Protein AF-A0AAD6V346-F1 (afdb_monomer_lite)

Foldseek 3Di:
DQLLVLLVCCVVPPVCVLQPCLLPVPPLDVVVNVVSQVVVVVSLCVSVVHDPPDDPVCSCVVSVDDRSNVVSLVSNVVVVVVLVPDDCVDPSVVLVVVQVVCVVVVHDHSVVSSVVSVVPDD

pLDDT: mean 95.0, std 3.08, range [76.44, 98.5]

Structure (mmCIF, N/CA/C/O backbone):
data_AF-A0AAD6V346-F1
#
_entry.id   AF-A0AAD6V346-F1
#
loop_
_atom_site.group_PDB
_atom_site.id
_atom_site.type_symbol
_atom_site.label_atom_id
_atom_site.label_alt_id
_atom_site.label_comp_id
_atom_site.label_asym_id
_atom_site.label_entity_id
_atom_site.label_seq_id
_atom_site.pdbx_PDB_ins_code
_atom_site.Cartn_x
_atom_site.Cartn_y
_atom_site.Cartn_z
_atom_site.occupancy
_atom_site.B_iso_or_equiv
_atom_site.auth_seq_id
_atom_site.auth_comp_id
_atom_site.auth_asym_id
_atom_site.auth_atom_id
_atom_site.pdbx_PDB_model_num
ATOM 1 N N . LEU A 1 1 ? -20.949 2.782 17.204 1.00 84.88 1 LEU A N 1
ATOM 2 C CA . LEU A 1 1 ? -21.945 1.733 16.879 1.00 84.88 1 LEU A CA 1
ATOM 3 C C . LEU A 1 1 ? -21.437 0.429 17.507 1.00 84.88 1 LEU A C 1
ATOM 5 O O . LEU A 1 1 ? -20.440 0.486 18.222 1.00 84.88 1 LEU A O 1
ATOM 9 N N . PRO A 1 2 ? -22.092 -0.735 17.360 1.00 91.44 2 PRO A N 1
ATOM 10 C 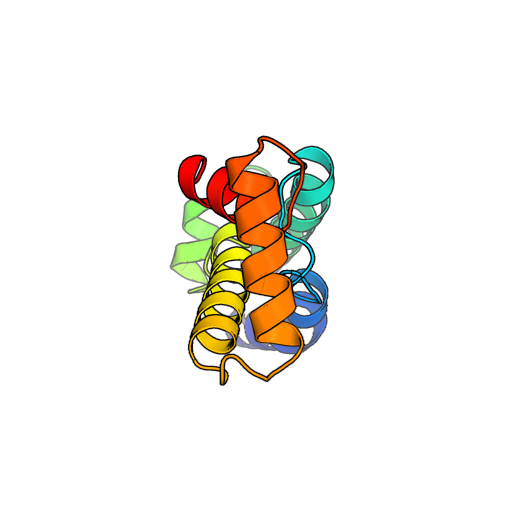CA . PRO A 1 2 ? -21.409 -1.998 17.626 1.00 91.44 2 PRO A CA 1
ATOM 11 C C . PRO A 1 2 ? -20.120 -2.087 16.781 1.00 91.44 2 PRO A C 1
ATOM 13 O O . PRO A 1 2 ? -20.187 -1.742 15.596 1.00 91.44 2 PRO A O 1
ATOM 16 N N . PRO A 1 3 ? -18.985 -2.574 17.324 1.00 89.56 3 PRO A N 1
ATOM 17 C CA . PRO A 1 3 ? -17.696 -2.578 16.620 1.00 89.56 3 PRO A CA 1
ATOM 18 C C . PRO A 1 3 ? -17.730 -3.242 15.240 1.00 89.56 3 PRO A C 1
ATOM 20 O O . PRO A 1 3 ? -17.067 -2.787 14.315 1.00 89.56 3 PRO A O 1
ATOM 23 N N . ILE A 1 4 ? -18.556 -4.277 15.069 1.00 90.62 4 ILE A N 1
ATOM 24 C CA . ILE A 1 4 ? -18.715 -4.967 13.784 1.00 90.62 4 ILE A CA 1
ATOM 25 C C . ILE A 1 4 ? -19.302 -4.059 12.692 1.00 90.62 4 ILE A C 1
ATOM 27 O O . ILE A 1 4 ? -18.858 -4.108 11.549 1.00 90.62 4 ILE A O 1
ATOM 31 N N . ILE A 1 5 ? -20.257 -3.192 13.046 1.00 94.44 5 ILE A N 1
ATOM 32 C CA . ILE A 1 5 ? -20.879 -2.243 12.113 1.00 94.44 5 ILE A CA 1
ATOM 33 C C . ILE A 1 5 ? -19.898 -1.113 11.805 1.00 94.44 5 ILE A C 1
ATOM 35 O O . ILE A 1 5 ? -19.732 -0.735 10.649 1.00 94.44 5 ILE A O 1
ATOM 39 N N . ASP A 1 6 ? -19.208 -0.602 12.825 1.00 94.75 6 ASP A N 1
ATOM 40 C CA . ASP A 1 6 ? -18.182 0.425 12.635 1.00 94.75 6 ASP A CA 1
ATOM 41 C C . ASP A 1 6 ? -17.027 -0.081 11.748 1.00 94.75 6 ASP A C 1
ATOM 43 O O . ASP A 1 6 ? -16.543 0.655 10.890 1.00 94.75 6 ASP A O 1
ATOM 47 N N . CYS A 1 7 ? -16.635 -1.353 11.881 1.00 93.56 7 CYS A N 1
ATOM 48 C CA . CYS A 1 7 ? -15.631 -1.985 11.023 1.00 93.56 7 CYS A CA 1
ATOM 49 C C . CYS A 1 7 ? -16.110 -2.126 9.567 1.00 93.56 7 CYS A C 1
ATOM 51 O O . CYS A 1 7 ? -15.368 -1.821 8.632 1.00 93.56 7 CYS A O 1
ATOM 53 N N . GLN A 1 8 ? -17.376 -2.500 9.351 1.00 93.88 8 GLN A N 1
ATOM 54 C CA . GLN A 1 8 ? -17.969 -2.521 8.008 1.00 93.88 8 GLN A CA 1
ATOM 55 C C . GLN A 1 8 ? -17.954 -1.133 7.356 1.00 93.88 8 GLN A C 1
ATOM 57 O O . GLN A 1 8 ? -17.572 -1.000 6.192 1.00 93.88 8 GLN A O 1
ATOM 62 N N . LEU A 1 9 ? -18.327 -0.092 8.107 1.00 95.38 9 LEU A N 1
ATOM 63 C CA . LEU A 1 9 ? -18.286 1.288 7.621 1.00 95.38 9 LEU A CA 1
ATOM 64 C C . LEU A 1 9 ? -16.855 1.748 7.335 1.00 95.38 9 LEU A C 1
ATOM 66 O O . LEU A 1 9 ? -16.624 2.408 6.325 1.00 95.38 9 LEU A O 1
ATOM 70 N N . TYR A 1 10 ? -15.893 1.371 8.178 1.00 95.00 10 TYR A N 1
ATOM 71 C CA . TYR A 1 10 ? -14.477 1.641 7.945 1.00 95.00 10 TYR A CA 1
ATOM 72 C C . TYR A 1 10 ? -14.000 1.058 6.609 1.00 95.00 10 TYR A C 1
ATOM 74 O O . TYR A 1 10 ? -13.446 1.798 5.795 1.00 95.00 10 TYR A O 1
ATOM 82 N N . HIS A 1 11 ? -14.271 -0.223 6.342 1.00 93.12 11 HIS A N 1
ATOM 83 C CA . HIS A 1 11 ? -13.877 -0.850 5.079 1.00 93.12 11 HIS A CA 1
ATOM 84 C C . HIS A 1 11 ? -14.560 -0.214 3.863 1.00 93.12 11 HIS A C 1
ATOM 86 O O . HIS A 1 11 ? -13.924 -0.005 2.833 1.00 93.12 11 HIS A O 1
ATOM 92 N N . ALA A 1 12 ? -15.843 0.133 3.978 1.00 93.81 12 ALA A N 1
ATOM 93 C CA . ALA A 1 12 ? -16.592 0.713 2.868 1.00 93.81 12 ALA A CA 1
ATOM 94 C C . ALA A 1 12 ? -16.194 2.167 2.553 1.00 93.81 12 ALA A C 1
ATOM 96 O O . ALA A 1 12 ? -16.150 2.549 1.384 1.00 93.81 12 ALA A O 1
ATOM 97 N N . LEU A 1 13 ? -15.939 2.984 3.580 1.00 95.25 13 LEU A N 1
ATOM 98 C CA . LEU A 1 13 ? -15.854 4.443 3.441 1.00 95.25 13 LEU A CA 1
ATOM 99 C C . LEU A 1 13 ? -14.447 5.015 3.602 1.00 95.25 13 LEU A C 1
ATOM 101 O O . LEU A 1 13 ? -14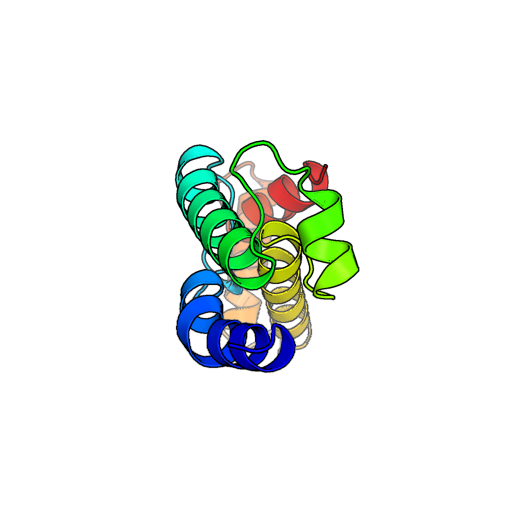.201 6.124 3.145 1.00 95.25 13 LEU A O 1
ATOM 105 N N . ILE A 1 14 ? -13.548 4.323 4.301 1.00 95.19 14 ILE A N 1
ATOM 106 C CA . ILE A 1 14 ? -12.228 4.863 4.662 1.00 95.19 14 ILE A CA 1
ATOM 107 C C . ILE A 1 14 ? -11.131 4.030 4.016 1.00 95.19 14 ILE A C 1
ATOM 109 O O . ILE A 1 14 ? -10.217 4.577 3.402 1.00 95.19 14 ILE A O 1
ATOM 113 N N . ASP A 1 15 ? -11.231 2.708 4.121 1.00 94.94 15 ASP A N 1
ATOM 114 C CA . ASP A 1 15 ? -10.194 1.799 3.645 1.00 94.94 15 ASP A CA 1
ATOM 115 C C . ASP A 1 15 ? -9.944 1.916 2.138 1.00 94.94 15 ASP A C 1
ATOM 117 O O . ASP A 1 15 ? -8.803 1.884 1.682 1.00 94.94 15 ASP A O 1
ATOM 121 N N . CYS A 1 16 ? -11.002 2.157 1.361 1.00 93.00 16 CYS A N 1
ATOM 122 C CA . CYS A 1 16 ? -10.906 2.402 -0.076 1.00 93.00 16 CYS A CA 1
ATOM 123 C C . CYS A 1 16 ? -10.024 3.614 -0.416 1.00 93.00 16 CYS A C 1
ATOM 125 O O . CYS A 1 16 ? -9.327 3.590 -1.426 1.00 93.00 16 CYS A O 1
ATOM 127 N N . HIS A 1 17 ? -10.002 4.644 0.433 1.00 95.31 17 HIS A N 1
ATOM 128 C CA . HIS A 1 17 ? -9.123 5.802 0.279 1.00 95.31 17 HIS A CA 1
ATOM 129 C C . HIS A 1 17 ? -7.713 5.517 0.800 1.00 95.31 17 HIS A C 1
ATOM 131 O O . HIS A 1 17 ? -6.738 5.925 0.175 1.00 95.31 17 HIS A O 1
ATOM 137 N N . LEU A 1 18 ? -7.595 4.775 1.907 1.00 96.25 18 LEU A N 1
ATOM 138 C CA . LEU A 1 18 ? -6.304 4.376 2.479 1.00 96.25 18 LEU A CA 1
ATOM 139 C C . LEU A 1 18 ? -5.537 3.378 1.612 1.00 96.25 18 LEU A C 1
ATOM 141 O O . LEU A 1 18 ? -4.330 3.259 1.776 1.00 96.25 18 LEU A O 1
ATOM 145 N N . THR A 1 19 ? -6.200 2.656 0.715 1.00 96.19 19 THR A N 1
ATOM 146 C CA . THR A 1 19 ? -5.584 1.671 -0.193 1.00 96.19 19 THR A CA 1
ATOM 147 C C . THR A 1 19 ? -5.598 2.120 -1.652 1.00 96.19 19 THR A C 1
ATOM 149 O O . THR A 1 19 ? -5.098 1.418 -2.527 1.00 96.19 19 THR A O 1
ATOM 152 N N . HIS A 1 20 ? -6.131 3.309 -1.938 1.00 94.81 20 HIS A N 1
ATOM 153 C CA . HIS A 1 20 ? -6.223 3.800 -3.304 1.00 94.81 20 HIS A CA 1
ATOM 154 C C . HIS A 1 20 ? -4.834 3.987 -3.930 1.00 94.81 20 HIS A C 1
ATOM 156 O O . HIS A 1 20 ? -3.993 4.706 -3.386 1.00 94.81 20 HIS A O 1
ATOM 162 N N . GLY A 1 21 ? -4.613 3.353 -5.085 1.00 94.56 21 GLY A N 1
ATOM 163 C CA . GLY A 1 21 ? -3.411 3.525 -5.906 1.00 94.56 21 GLY A CA 1
ATOM 164 C C . GLY A 1 21 ? -2.106 3.032 -5.276 1.00 94.56 21 GLY A C 1
ATOM 165 O O . GLY A 1 21 ? -1.038 3.352 -5.792 1.00 94.56 21 GLY A O 1
ATOM 166 N N . CYS A 1 22 ? -2.159 2.286 -4.168 1.00 95.62 22 CYS A N 1
ATOM 167 C CA . CYS A 1 22 ? -0.961 1.792 -3.480 1.00 95.62 22 CYS A CA 1
ATOM 168 C C . CYS A 1 22 ? -0.219 0.692 -4.255 1.00 95.62 22 CYS A C 1
ATOM 170 O O . CYS A 1 22 ? 0.931 0.380 -3.966 1.00 95.62 22 CYS A O 1
ATOM 172 N N . ASP A 1 23 ? -0.884 0.098 -5.241 1.00 95.19 23 ASP A N 1
ATOM 173 C CA . ASP A 1 23 ? -0.307 -0.840 -6.191 1.00 95.19 23 ASP A CA 1
ATOM 174 C C . ASP A 1 23 ? 0.693 -0.165 -7.138 1.00 95.19 23 ASP A C 1
ATOM 176 O O . ASP A 1 23 ? 1.715 -0.754 -7.482 1.00 95.19 23 ASP A O 1
ATOM 180 N N . LEU A 1 24 ? 0.431 1.088 -7.515 1.00 94.00 24 LEU A N 1
ATOM 181 C CA . LEU A 1 24 ? 1.306 1.902 -8.360 1.00 94.00 24 LEU A CA 1
ATOM 182 C C . LEU A 1 24 ? 2.229 2.816 -7.546 1.00 94.00 24 LEU A C 1
ATOM 184 O O . LEU A 1 24 ? 3.372 3.037 -7.939 1.00 94.00 24 LEU A O 1
ATOM 188 N N . ILE A 1 25 ? 1.747 3.350 -6.425 1.00 93.88 25 ILE A N 1
ATOM 189 C CA . ILE A 1 25 ? 2.486 4.260 -5.544 1.00 93.88 25 ILE A CA 1
ATOM 190 C C . ILE A 1 25 ? 2.894 3.481 -4.294 1.00 93.88 25 ILE A C 1
ATOM 192 O O . ILE A 1 25 ? 2.157 3.420 -3.310 1.00 93.88 25 ILE A O 1
ATOM 196 N N . VAL A 1 26 ? 4.072 2.864 -4.366 1.00 95.19 26 VAL A N 1
ATOM 197 C CA . VAL A 1 26 ? 4.643 2.061 -3.280 1.00 95.19 26 VAL A CA 1
ATOM 198 C C . VAL A 1 26 ? 5.091 2.968 -2.126 1.00 95.19 26 VAL A C 1
ATOM 200 O O . VAL A 1 26 ? 5.674 4.030 -2.348 1.00 95.19 26 VAL A O 1
ATOM 203 N N . ASP A 1 27 ? 4.848 2.540 -0.885 1.00 95.19 27 ASP A N 1
ATOM 204 C CA . ASP A 1 27 ? 5.128 3.308 0.337 1.00 95.19 27 ASP A CA 1
ATOM 205 C C . ASP A 1 27 ? 6.629 3.324 0.703 1.00 95.19 27 ASP A C 1
ATOM 207 O O . ASP A 1 27 ? 7.059 2.705 1.674 1.00 95.19 27 ASP A O 1
ATOM 211 N N . VAL A 1 28 ? 7.446 4.014 -0.098 1.00 94.12 28 VAL A N 1
ATOM 212 C CA . VAL A 1 28 ? 8.901 4.144 0.128 1.00 94.12 28 VAL A CA 1
ATOM 213 C C . VAL A 1 28 ? 9.234 5.237 1.144 1.00 94.12 28 VAL A C 1
ATOM 215 O O . VAL A 1 28 ? 10.192 5.099 1.903 1.00 94.12 28 VAL A O 1
ATOM 218 N N . ASP A 1 29 ? 8.461 6.327 1.161 1.00 93.12 29 ASP A N 1
ATOM 219 C CA . ASP A 1 29 ? 8.661 7.435 2.096 1.00 93.12 29 ASP A CA 1
ATOM 220 C C . ASP A 1 29 ? 7.929 7.172 3.425 1.00 93.12 29 ASP A C 1
ATOM 222 O O . ASP A 1 29 ? 6.691 7.219 3.466 1.00 93.12 29 ASP A O 1
ATOM 226 N N . PRO A 1 30 ? 8.659 6.950 4.535 1.00 91.50 30 PRO A N 1
ATOM 227 C CA . PRO A 1 30 ? 8.043 6.677 5.826 1.00 91.50 30 PRO A CA 1
ATOM 228 C C . PRO A 1 30 ? 7.260 7.876 6.370 1.00 91.50 30 PRO A C 1
ATOM 230 O O . PRO A 1 30 ? 6.322 7.676 7.138 1.00 91.50 30 PRO A O 1
ATOM 233 N N . VAL A 1 31 ? 7.607 9.112 5.986 1.00 94.38 31 VAL A N 1
ATOM 234 C CA . VAL A 1 31 ? 6.926 10.317 6.489 1.00 94.38 31 VAL A CA 1
ATOM 235 C C . VAL A 1 31 ? 5.517 10.407 5.913 1.00 94.38 31 VAL A C 1
ATOM 237 O O . VAL A 1 31 ? 4.551 10.561 6.661 1.00 94.38 31 VAL A O 1
ATOM 240 N N . SER A 1 32 ? 5.386 10.264 4.594 1.00 92.00 32 SER A N 1
ATOM 241 C CA . SER A 1 32 ? 4.083 10.260 3.923 1.00 92.00 32 SER A CA 1
ATOM 242 C C . SER A 1 32 ? 3.222 9.075 4.361 1.00 92.00 32 SER A C 1
ATOM 244 O O . SER A 1 32 ? 2.026 9.242 4.607 1.00 92.00 32 SER A O 1
ATOM 246 N N . PHE A 1 33 ? 3.823 7.890 4.516 1.00 94.69 33 PHE A N 1
ATOM 247 C CA . PHE A 1 33 ? 3.106 6.707 4.990 1.00 94.69 33 PHE A CA 1
ATOM 248 C C . PHE A 1 33 ? 2.598 6.867 6.432 1.00 94.69 33 PHE A C 1
ATOM 250 O O . PHE A 1 33 ? 1.455 6.504 6.717 1.00 94.69 33 PHE A O 1
ATOM 257 N N . ALA A 1 34 ? 3.392 7.462 7.330 1.00 95.25 34 ALA A N 1
ATOM 258 C CA . ALA A 1 34 ? 3.006 7.661 8.728 1.00 95.25 34 ALA A CA 1
ATOM 259 C C . ALA A 1 34 ? 1.701 8.459 8.873 1.00 95.25 34 ALA A C 1
ATOM 261 O O .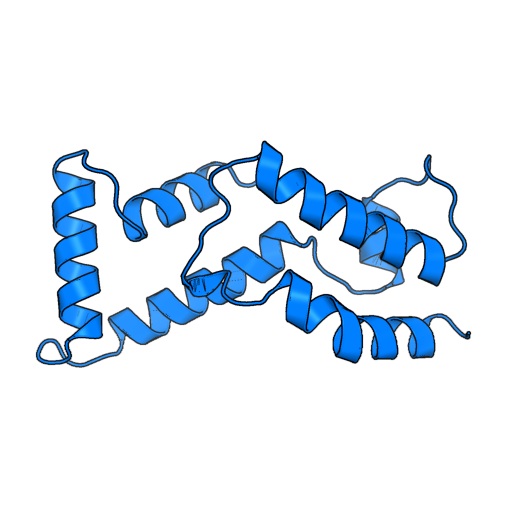 ALA A 1 34 ? 0.875 8.124 9.714 1.00 95.25 34 ALA A O 1
ATOM 262 N N . LEU A 1 35 ? 1.453 9.450 8.008 1.00 95.38 35 LEU A N 1
ATOM 263 C CA . LEU A 1 35 ? 0.197 10.211 8.021 1.00 95.38 35 LEU A CA 1
ATOM 264 C C . LEU A 1 35 ? -1.030 9.328 7.734 1.00 95.38 35 LEU A C 1
ATOM 266 O O . LEU A 1 35 ? -2.091 9.519 8.336 1.00 95.38 35 LEU A O 1
ATOM 270 N N . LEU A 1 36 ? -0.893 8.361 6.823 1.00 95.88 36 LEU A N 1
ATOM 271 C CA . LEU A 1 36 ? -1.955 7.409 6.495 1.00 95.88 36 LEU A CA 1
ATOM 272 C C . LEU A 1 36 ? -2.153 6.394 7.623 1.00 95.88 36 LEU A C 1
ATOM 274 O O . LEU A 1 36 ? -3.293 6.089 7.985 1.00 95.88 36 LEU A O 1
ATOM 278 N N . ASP A 1 37 ? -1.059 5.887 8.190 1.00 95.81 37 ASP A N 1
ATOM 279 C CA . ASP A 1 37 ? -1.118 4.882 9.250 1.00 95.81 37 ASP A CA 1
ATOM 280 C C . ASP A 1 37 ? -1.632 5.475 10.575 1.00 95.81 37 ASP A C 1
ATOM 282 O O . ASP A 1 37 ? -2.460 4.861 11.249 1.00 95.81 37 ASP A O 1
ATOM 286 N N . ASP A 1 38 ? -1.284 6.725 10.892 1.00 95.81 38 ASP A N 1
ATOM 287 C CA . ASP A 1 38 ? -1.819 7.456 12.047 1.00 95.81 38 ASP A CA 1
ATOM 288 C C . ASP A 1 38 ? -3.334 7.676 11.935 1.00 95.81 38 ASP A C 1
ATOM 290 O O . ASP A 1 38 ? -4.078 7.501 12.913 1.00 95.81 38 ASP A O 1
ATOM 294 N N . LEU A 1 39 ? -3.822 8.036 10.739 1.00 95.38 39 LEU A N 1
ATOM 295 C CA . LEU A 1 39 ? -5.257 8.145 10.470 1.00 95.38 39 LEU A CA 1
ATOM 296 C C . LEU A 1 39 ? -5.937 6.783 10.644 1.00 95.38 39 LEU A C 1
ATOM 298 O O . LEU A 1 39 ? -6.961 6.689 11.328 1.00 95.38 39 LEU A O 1
ATOM 302 N N . ASN A 1 40 ? -5.346 5.729 10.080 1.00 96.25 40 ASN A N 1
ATOM 303 C CA . ASN A 1 40 ? -5.828 4.3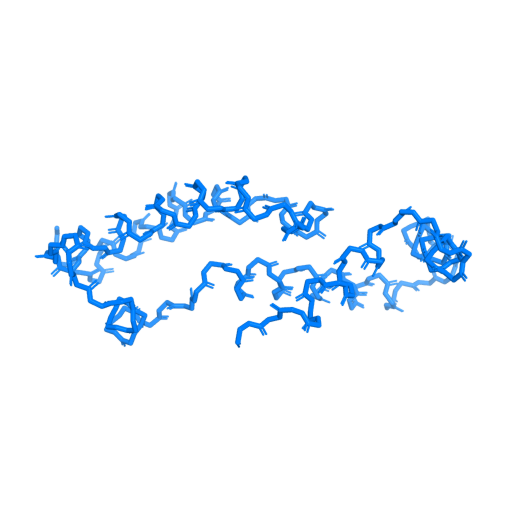62 10.213 1.00 96.25 40 ASN A CA 1
ATOM 304 C C . ASN A 1 40 ? -5.949 3.950 11.690 1.00 96.25 40 ASN A C 1
ATOM 306 O O . ASN A 1 40 ? -7.038 3.591 12.140 1.00 96.25 40 ASN A O 1
ATOM 310 N N . HIS A 1 41 ? -4.885 4.082 12.488 1.00 96.44 41 HIS A N 1
ATOM 311 C CA . HIS A 1 41 ? -4.929 3.732 13.912 1.00 96.44 41 HIS A CA 1
ATOM 312 C C . HIS A 1 41 ? -5.918 4.595 14.686 1.00 96.44 41 HIS A C 1
ATOM 314 O O . HIS A 1 41 ? -6.571 4.100 15.603 1.00 96.44 41 HIS A O 1
ATOM 320 N N . THR A 1 42 ? -6.049 5.878 14.344 1.00 95.88 42 THR A N 1
ATOM 321 C CA . THR A 1 42 ? -7.034 6.766 14.976 1.00 95.88 42 THR A CA 1
ATOM 322 C C . THR A 1 42 ? -8.452 6.246 14.767 1.00 95.88 42 THR A C 1
ATOM 324 O O . THR A 1 42 ? -9.246 6.244 15.709 1.00 95.88 42 THR A O 1
ATOM 327 N N . VAL A 1 43 ? -8.773 5.772 13.563 1.00 95.38 43 VAL A N 1
ATOM 328 C CA . VAL A 1 43 ? -10.082 5.185 13.275 1.00 95.38 43 VAL A CA 1
ATOM 329 C C . VAL A 1 43 ? -10.248 3.852 13.999 1.00 95.38 43 VAL A C 1
ATOM 331 O O . VAL A 1 43 ? -11.216 3.708 14.738 1.00 95.38 43 VAL A O 1
ATOM 334 N N . LEU A 1 44 ? -9.292 2.922 13.896 1.00 95.81 44 LEU A N 1
ATOM 335 C CA . LEU A 1 44 ? -9.379 1.613 14.564 1.00 95.81 44 LEU A CA 1
ATOM 336 C C . LEU A 1 44 ? -9.532 1.744 16.092 1.00 95.81 44 LEU A C 1
ATOM 338 O O . LEU A 1 44 ? -10.340 1.048 16.706 1.00 95.81 44 LEU A O 1
ATOM 342 N N . ARG A 1 45 ? -8.832 2.703 16.714 1.00 95.88 45 ARG A N 1
ATOM 343 C CA . ARG A 1 45 ? -9.004 3.027 18.140 1.00 95.88 45 ARG A CA 1
ATOM 344 C C . ARG A 1 45 ? -10.411 3.513 18.459 1.00 95.88 45 ARG A C 1
ATOM 346 O O . ARG A 1 45 ? -10.959 3.122 19.485 1.00 95.88 45 ARG A O 1
ATOM 353 N N . ARG A 1 46 ? -11.011 4.340 17.596 1.00 94.88 46 ARG A N 1
ATOM 354 C CA . ARG A 1 46 ? -12.396 4.809 17.775 1.00 94.88 46 ARG A CA 1
ATOM 355 C C . ARG A 1 46 ? -13.401 3.664 17.685 1.00 94.88 46 ARG A C 1
ATOM 357 O O . ARG A 1 46 ? -14.326 3.652 18.487 1.00 94.88 46 ARG A O 1
ATOM 364 N N . ILE A 1 47 ? -13.191 2.701 16.783 1.00 95.56 47 ILE A N 1
ATOM 365 C CA . ILE A 1 47 ? -14.049 1.509 16.650 1.00 95.56 47 ILE A CA 1
ATOM 366 C C . ILE A 1 47 ? -14.060 0.692 17.952 1.00 95.56 47 ILE A C 1
ATOM 368 O O . ILE A 1 47 ? -15.119 0.271 18.410 1.00 95.56 47 ILE A O 1
ATOM 372 N N . LEU A 1 48 ? -12.892 0.500 18.572 1.00 94.31 48 LEU A N 1
ATOM 373 C CA . LEU A 1 48 ? -12.747 -0.273 19.814 1.00 94.31 48 LEU A CA 1
ATOM 374 C C . LEU A 1 48 ? -12.955 0.549 21.100 1.00 94.31 48 LEU A C 1
ATOM 376 O O . LEU A 1 48 ? -12.895 -0.005 22.195 1.00 94.31 48 LEU A O 1
ATOM 380 N N . GLY A 1 49 ? -13.160 1.865 21.003 1.00 93.50 49 GLY A N 1
ATOM 381 C CA . GLY A 1 49 ? -13.254 2.749 22.171 1.00 93.50 49 GLY A CA 1
ATOM 382 C C . GLY A 1 49 ? -11.948 2.875 22.971 1.00 93.50 49 GLY A C 1
ATOM 383 O O . GLY A 1 49 ? -11.980 3.125 24.175 1.00 93.50 49 GLY A O 1
ATOM 384 N N . LEU A 1 50 ? -10.793 2.694 22.325 1.00 93.88 50 LEU A N 1
ATOM 385 C CA . LEU A 1 50 ? -9.478 2.708 22.966 1.00 93.88 50 LEU A CA 1
ATOM 386 C C . LEU A 1 50 ? -8.823 4.096 22.941 1.00 93.88 50 LEU A C 1
ATOM 388 O O . LEU A 1 50 ? -8.968 4.878 22.003 1.00 93.88 50 LEU A O 1
ATOM 392 N N . GLY A 1 51 ? -8.034 4.391 23.977 1.00 93.06 51 GLY A N 1
ATOM 393 C CA . GLY A 1 51 ? -7.243 5.621 24.059 1.00 93.06 51 GLY A CA 1
ATOM 394 C C . GLY A 1 51 ? -5.972 5.588 23.200 1.00 93.06 51 GLY A C 1
ATOM 395 O O . GLY A 1 51 ? -5.527 4.533 22.747 1.00 93.06 51 GLY A O 1
ATOM 396 N N . LYS A 1 52 ? -5.323 6.748 23.037 1.00 90.00 52 LYS A N 1
ATOM 397 C CA . LYS A 1 52 ? -4.089 6.920 22.236 1.00 90.00 52 LYS A CA 1
ATOM 398 C C . LYS A 1 52 ? -2.893 6.066 22.685 1.00 90.00 52 LYS A C 1
ATOM 400 O O . LYS A 1 52 ? -2.006 5.803 21.887 1.00 90.00 52 LYS A O 1
ATOM 405 N N . HIS A 1 53 ? -2.877 5.638 23.947 1.00 88.88 53 HIS A N 1
ATOM 406 C CA . HIS A 1 53 ? -1.807 4.824 24.537 1.00 88.88 53 HIS A CA 1
ATOM 407 C C . HIS A 1 53 ? -2.066 3.311 24.444 1.00 88.88 53 HIS A C 1
ATOM 409 O O . HIS A 1 53 ? -1.323 2.528 25.027 1.00 88.88 53 HIS A O 1
ATOM 415 N N . SER A 1 54 ? -3.128 2.895 23.747 1.00 91.50 54 SER A N 1
ATOM 416 C CA . SER A 1 54 ? -3.375 1.482 23.455 1.00 91.50 54 SER A CA 1
ATOM 417 C C . SER A 1 54 ? -2.306 0.918 22.519 1.00 91.50 54 SER A C 1
ATOM 419 O O . SER A 1 54 ? -1.847 1.600 21.596 1.00 91.50 54 SER A O 1
ATOM 421 N N . GLY A 1 55 ? -1.923 -0.335 22.766 1.00 91.94 55 GLY A N 1
ATOM 422 C CA . GLY A 1 55 ? -1.016 -1.064 21.889 1.00 91.94 55 GLY A CA 1
ATOM 423 C C . GLY A 1 55 ? -1.640 -1.302 20.513 1.00 91.94 55 GLY A C 1
ATOM 424 O O . GLY A 1 55 ? -2.846 -1.517 20.386 1.00 91.94 55 GLY A O 1
ATOM 425 N N . LEU A 1 56 ? -0.805 -1.245 19.475 1.00 92.62 56 LEU A N 1
ATOM 426 C CA . LEU A 1 56 ? -1.218 -1.499 18.093 1.00 92.62 56 LEU A CA 1
ATOM 427 C C . LEU A 1 56 ? -1.636 -2.957 17.831 1.00 92.62 56 LEU A C 1
ATOM 429 O O . LEU A 1 56 ? -2.631 -3.138 17.133 1.00 92.62 56 LEU A O 1
ATOM 433 N N . PRO A 1 57 ? -0.964 -3.996 18.381 1.00 92.62 57 PRO A N 1
ATOM 434 C CA . PRO A 1 57 ? -1.339 -5.386 18.110 1.00 92.62 57 PRO A CA 1
ATOM 435 C C . PRO A 1 57 ? -2.801 -5.704 18.439 1.00 92.62 57 PRO A C 1
ATOM 437 O O . PRO A 1 57 ? -3.453 -6.425 17.691 1.00 92.62 57 PRO A O 1
ATOM 440 N N . GLN A 1 58 ? -3.329 -5.107 19.511 1.00 91.38 58 GLN A N 1
ATOM 441 C CA . GLN A 1 58 ? -4.716 -5.271 19.941 1.00 91.38 58 GLN A CA 1
ATOM 442 C C . GLN A 1 58 ? -5.708 -4.688 18.930 1.00 91.38 58 GLN A C 1
ATOM 444 O O . GLN A 1 58 ? -6.787 -5.239 18.744 1.00 91.38 58 GLN A O 1
ATOM 449 N N . LEU A 1 59 ? -5.349 -3.599 18.238 1.00 93.12 59 LEU A N 1
ATOM 450 C CA . LEU A 1 59 ? -6.206 -3.022 17.196 1.00 93.12 59 LEU A CA 1
ATOM 451 C C . LEU A 1 59 ? -6.436 -4.023 16.061 1.00 93.12 59 LEU A C 1
ATOM 453 O O . LEU A 1 59 ? -7.534 -4.104 15.520 1.00 93.12 59 LEU A O 1
ATOM 457 N N . TYR A 1 60 ? -5.399 -4.787 15.722 1.00 93.00 60 TYR A N 1
ATOM 458 C CA . TYR A 1 60 ? -5.428 -5.756 14.634 1.00 93.00 60 TYR A CA 1
ATOM 459 C C . TYR A 1 60 ? -6.085 -7.072 15.052 1.00 93.00 60 TYR A C 1
ATOM 461 O O . TYR A 1 60 ? -6.941 -7.577 14.327 1.00 93.00 60 TYR A O 1
ATOM 469 N N . SER A 1 61 ? -5.729 -7.612 16.224 1.00 92.44 61 SER A N 1
ATOM 470 C CA . SER A 1 61 ? -6.250 -8.903 16.690 1.00 92.44 61 SER A CA 1
ATOM 471 C C . SER A 1 61 ? -7.749 -8.867 16.982 1.00 92.44 61 SER A C 1
ATOM 473 O O . SER A 1 61 ? -8.448 -9.814 16.640 1.00 92.44 61 SER A O 1
ATOM 475 N N . GLU A 1 62 ? -8.248 -7.776 17.571 1.00 92.56 62 GLU A N 1
ATOM 476 C CA . GLU A 1 62 ? -9.659 -7.660 17.966 1.00 92.56 62 GLU A CA 1
ATOM 477 C C . GLU A 1 62 ? -10.584 -7.323 16.789 1.00 92.56 62 GLU A C 1
ATOM 479 O 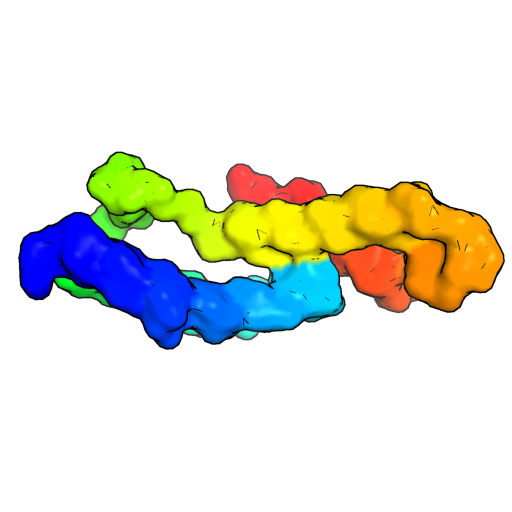O . GLU A 1 62 ? -11.759 -7.686 16.802 1.00 92.56 62 GLU A O 1
ATOM 484 N N . LEU A 1 63 ? -10.076 -6.631 15.761 1.00 91.06 63 LEU A N 1
ATOM 485 C CA . LEU A 1 63 ? -10.868 -6.252 14.582 1.00 91.06 63 LEU A CA 1
ATOM 486 C C . LEU A 1 63 ? -10.680 -7.192 13.388 1.00 91.06 63 LEU A C 1
ATOM 488 O O . LEU A 1 63 ? -11.442 -7.097 12.428 1.00 91.06 63 LEU A O 1
ATOM 492 N N . GLY A 1 64 ? -9.678 -8.075 13.418 1.00 90.38 64 GLY A N 1
ATOM 493 C CA . GLY A 1 64 ? -9.325 -8.920 12.274 1.00 90.38 64 GLY A CA 1
ATOM 494 C C . GLY A 1 64 ? -8.796 -8.122 11.077 1.00 90.38 64 GLY A C 1
ATOM 495 O O . GLY A 1 64 ? -8.970 -8.539 9.935 1.00 90.38 64 GLY A O 1
ATOM 496 N N . VAL A 1 65 ? -8.174 -6.963 11.324 1.00 90.88 65 VAL A N 1
ATOM 497 C CA . VAL A 1 65 ? -7.648 -6.062 10.286 1.00 90.88 65 VAL A CA 1
ATOM 498 C C . VAL A 1 65 ? -6.126 -6.146 10.267 1.00 90.88 65 VAL A C 1
ATOM 500 O O . VAL A 1 65 ? -5.483 -5.982 11.299 1.00 90.88 65 VAL A O 1
ATOM 503 N N . TYR A 1 66 ? -5.530 -6.363 9.096 1.00 92.81 66 TYR A N 1
ATOM 504 C CA . TYR A 1 66 ? -4.073 -6.337 8.945 1.00 92.81 66 TYR A CA 1
ATOM 505 C C . TYR A 1 66 ? -3.507 -4.904 9.004 1.00 92.81 66 TYR A C 1
ATOM 507 O O . TYR A 1 66 ? -4.195 -3.955 8.603 1.00 92.81 66 TYR A O 1
ATOM 515 N N . PRO A 1 67 ? -2.236 -4.721 9.423 1.00 94.62 67 PRO A N 1
ATOM 516 C CA . PRO A 1 67 ? -1.563 -3.424 9.355 1.00 94.62 67 PRO A CA 1
ATOM 517 C C . PRO A 1 67 ? -1.664 -2.801 7.958 1.00 94.62 67 PRO A C 1
ATOM 519 O O . PRO A 1 67 ? -1.651 -3.513 6.950 1.00 94.62 67 PRO A O 1
ATOM 522 N N . LEU A 1 68 ? -1.763 -1.470 7.883 1.00 95.62 68 LEU A N 1
ATOM 523 C CA . LEU A 1 68 ? -2.004 -0.782 6.611 1.00 95.62 68 LEU A CA 1
ATOM 524 C C . LEU A 1 68 ? -0.898 -1.061 5.583 1.00 95.62 68 LEU A C 1
ATOM 526 O O . LEU A 1 68 ? -1.213 -1.349 4.430 1.00 95.62 68 LEU A O 1
ATOM 530 N N . LEU A 1 69 ? 0.368 -1.067 6.018 1.00 95.06 69 LEU A N 1
ATOM 531 C CA . LEU A 1 69 ? 1.517 -1.373 5.160 1.00 95.06 69 LEU A CA 1
ATOM 532 C C . LEU A 1 69 ? 1.380 -2.751 4.504 1.00 95.06 69 LEU A C 1
ATOM 534 O O . LEU A 1 69 ? 1.611 -2.896 3.309 1.00 95.06 69 LEU A O 1
ATOM 538 N N . VAL A 1 70 ? 0.955 -3.756 5.276 1.00 94.62 70 VAL A N 1
ATOM 539 C CA . VAL A 1 70 ? 0.804 -5.135 4.792 1.00 94.62 70 VAL A CA 1
ATOM 540 C C . VAL A 1 70 ? -0.270 -5.207 3.711 1.00 94.62 70 VAL A C 1
ATOM 542 O O . VAL A 1 70 ? -0.039 -5.795 2.660 1.00 94.62 70 VAL A O 1
ATOM 545 N N . ARG A 1 71 ? -1.422 -4.563 3.929 1.00 95.06 71 ARG A N 1
ATOM 546 C CA . ARG A 1 71 ? -2.528 -4.554 2.957 1.00 95.06 71 ARG A CA 1
ATOM 547 C C . ARG A 1 71 ? -2.162 -3.812 1.675 1.00 95.06 71 ARG A C 1
ATOM 549 O O . ARG A 1 71 ? -2.441 -4.298 0.582 1.00 95.06 71 ARG A O 1
ATOM 556 N N . ARG A 1 72 ? -1.508 -2.653 1.802 1.00 96.81 72 ARG A N 1
ATOM 557 C CA . ARG A 1 72 ? -1.045 -1.861 0.653 1.00 96.81 72 ARG A CA 1
ATOM 558 C C . ARG A 1 72 ? 0.015 -2.613 -0.154 1.00 96.81 72 ARG A C 1
ATOM 560 O O . ARG A 1 72 ? -0.072 -2.669 -1.380 1.00 96.81 72 ARG A O 1
ATOM 567 N N . LEU A 1 73 ? 0.949 -3.277 0.528 1.00 96.50 73 LEU A N 1
ATOM 568 C CA . LEU A 1 73 ? 1.966 -4.107 -0.108 1.00 96.50 73 LEU A CA 1
ATOM 569 C C . LEU A 1 73 ? 1.373 -5.350 -0.784 1.00 96.50 73 LEU A C 1
ATOM 571 O O . LEU A 1 73 ? 1.796 -5.701 -1.883 1.00 96.50 73 LEU A O 1
ATOM 575 N N . GLU A 1 74 ? 0.383 -6.005 -0.174 1.00 96.38 74 GLU A N 1
ATOM 576 C CA . GLU A 1 74 ? -0.312 -7.140 -0.789 1.00 96.38 74 GLU A CA 1
ATOM 577 C C . GLU A 1 74 ? -0.921 -6.744 -2.143 1.00 96.38 74 GLU A C 1
ATOM 579 O O . GLU A 1 74 ? -0.763 -7.467 -3.127 1.00 96.38 74 GLU A O 1
ATOM 584 N N . LEU A 1 75 ? -1.560 -5.572 -2.227 1.00 97.50 75 LEU A N 1
ATOM 585 C CA . LEU A 1 75 ? -2.119 -5.053 -3.478 1.00 97.50 75 LEU A CA 1
ATOM 586 C C . LEU A 1 75 ? -1.033 -4.804 -4.537 1.00 97.50 75 LEU A C 1
ATOM 588 O O . LEU A 1 75 ? -1.199 -5.227 -5.683 1.00 97.50 75 LEU A O 1
ATOM 592 N N . ALA A 1 76 ? 0.107 -4.219 -4.157 1.00 97.81 76 ALA A N 1
ATOM 593 C CA . ALA A 1 76 ? 1.244 -4.031 -5.062 1.00 97.81 76 ALA A CA 1
ATOM 594 C C . ALA A 1 76 ? 1.835 -5.363 -5.560 1.00 97.81 76 ALA A C 1
ATOM 596 O O . 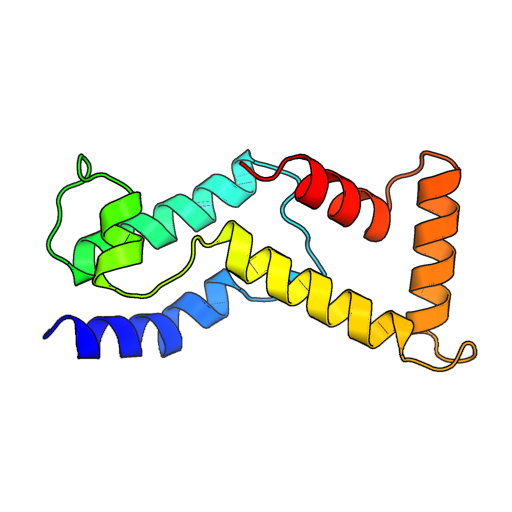ALA A 1 76 ? 2.131 -5.515 -6.747 1.00 97.81 76 ALA A O 1
ATOM 597 N N . LEU A 1 77 ? 1.945 -6.368 -4.687 1.00 97.62 77 LEU A N 1
ATOM 598 C CA . LEU A 1 77 ? 2.415 -7.707 -5.059 1.00 97.62 77 LEU A CA 1
ATOM 599 C C . LEU A 1 77 ? 1.422 -8.437 -5.973 1.00 97.62 77 LEU A C 1
ATOM 601 O O . LEU A 1 77 ? 1.832 -9.116 -6.915 1.00 97.62 77 LEU A O 1
ATOM 605 N N . ARG A 1 78 ? 0.115 -8.275 -5.747 1.00 98.25 78 ARG A N 1
ATOM 606 C CA . ARG A 1 78 ? -0.926 -8.806 -6.641 1.00 98.25 78 ARG A CA 1
ATOM 607 C C . ARG A 1 78 ? -0.868 -8.149 -8.014 1.00 98.25 78 ARG A C 1
ATOM 609 O O . ARG A 1 78 ? -1.014 -8.841 -9.021 1.00 98.25 78 ARG A O 1
ATOM 616 N N . TYR A 1 79 ? -0.608 -6.845 -8.066 1.00 98.19 79 TYR A N 1
ATOM 617 C CA . TYR A 1 79 ? -0.396 -6.145 -9.325 1.00 98.19 79 TYR A CA 1
ATOM 618 C C . TYR A 1 79 ? 0.872 -6.631 -10.041 1.00 98.19 79 TYR A C 1
ATOM 620 O O . TYR A 1 79 ? 0.812 -6.927 -11.232 1.00 98.19 79 TYR A O 1
ATOM 628 N N . LEU A 1 80 ? 1.985 -6.844 -9.326 1.00 98.25 80 LEU A N 1
ATOM 629 C CA . LEU A 1 80 ? 3.180 -7.474 -9.900 1.00 98.25 80 LEU A CA 1
ATOM 630 C C . LEU A 1 80 ? 2.863 -8.854 -10.498 1.00 98.25 80 LEU A C 1
ATOM 632 O O . LEU A 1 80 ? 3.261 -9.142 -11.625 1.00 98.25 80 LEU A O 1
ATOM 636 N N . ALA A 1 81 ? 2.126 -9.699 -9.771 1.00 98.44 81 ALA A N 1
ATOM 637 C CA . ALA A 1 81 ? 1.725 -11.017 -10.260 1.00 98.44 81 ALA A CA 1
ATOM 638 C C . ALA A 1 81 ? 0.877 -10.922 -11.539 1.00 98.44 81 ALA A C 1
ATOM 640 O O . ALA A 1 81 ? 1.090 -11.686 -12.480 1.00 98.44 81 ALA A O 1
ATOM 641 N N . TYR A 1 82 ? -0.036 -9.948 -11.605 1.00 98.31 82 TYR A N 1
ATOM 642 C CA . TYR A 1 82 ? -0.784 -9.639 -12.821 1.00 98.31 82 TYR A CA 1
ATOM 643 C C . TYR A 1 82 ? 0.147 -9.244 -13.978 1.00 98.31 82 TYR A C 1
ATOM 645 O O . TYR A 1 82 ? 0.040 -9.822 -15.057 1.00 98.31 82 TYR A O 1
ATOM 653 N N . LEU A 1 83 ? 1.100 -8.331 -13.758 1.00 98.38 83 LEU A N 1
ATOM 654 C CA . LEU A 1 83 ? 2.056 -7.905 -14.788 1.00 98.38 83 LEU A CA 1
ATOM 655 C C . LEU A 1 83 ? 2.906 -9.065 -15.327 1.00 98.38 83 LEU A C 1
ATOM 657 O O . LEU A 1 83 ? 3.142 -9.157 -16.534 1.00 98.38 83 LEU A O 1
ATOM 661 N N . LEU A 1 84 ? 3.335 -9.969 -14.444 1.00 98.25 84 LEU A N 1
ATOM 662 C CA . LEU A 1 84 ? 4.098 -11.166 -14.804 1.00 98.25 84 LEU A CA 1
ATOM 663 C C . LEU A 1 84 ? 3.278 -12.171 -15.625 1.00 98.25 84 LEU A C 1
ATOM 665 O O . LEU A 1 84 ? 3.848 -12.884 -16.447 1.00 98.25 84 LEU A O 1
ATOM 669 N N . ALA A 1 85 ? 1.958 -12.221 -15.428 1.00 98.44 85 ALA A N 1
ATOM 670 C CA . ALA A 1 85 ? 1.059 -13.106 -16.167 1.00 98.44 85 ALA A CA 1
ATOM 671 C C . ALA A 1 85 ? 0.678 -12.576 -17.563 1.00 98.44 85 ALA A C 1
ATOM 673 O O . ALA A 1 85 ? 0.144 -13.327 -18.382 1.00 98.44 85 ALA A O 1
ATOM 674 N N . LEU A 1 86 ? 0.921 -11.293 -17.849 1.00 98.50 86 LEU A N 1
ATOM 675 C CA . LEU A 1 86 ? 0.610 -10.696 -19.147 1.00 98.50 86 LEU A CA 1
ATOM 676 C C . LEU A 1 86 ? 1.559 -11.191 -20.256 1.00 98.50 86 LEU A C 1
ATOM 678 O O . LEU A 1 86 ? 2.731 -11.465 -19.994 1.00 98.50 86 LEU A O 1
ATOM 682 N N . PRO A 1 87 ? 1.099 -11.238 -21.523 1.00 98.25 87 PRO A N 1
ATOM 683 C CA . PRO A 1 87 ? 1.968 -11.533 -22.658 1.00 98.25 87 PRO A CA 1
ATOM 684 C C . PRO A 1 87 ? 3.115 -10.525 -22.778 1.00 98.25 87 PRO A C 1
ATOM 686 O O . PRO A 1 87 ? 2.919 -9.329 -22.561 1.00 98.25 87 PRO A O 1
ATOM 689 N N . SER A 1 88 ? 4.277 -10.971 -23.256 1.00 96.50 88 SER A N 1
ATOM 690 C CA . SER A 1 88 ? 5.456 -10.110 -23.459 1.00 96.50 88 SER A CA 1
ATOM 691 C C . SER A 1 88 ? 5.236 -8.960 -24.451 1.00 96.50 88 SER A C 1
ATOM 693 O O . SER A 1 88 ? 5.965 -7.969 -24.452 1.00 96.50 88 SER A O 1
ATOM 695 N N . THR A 1 89 ? 4.216 -9.059 -25.304 1.00 97.62 89 THR A N 1
ATOM 696 C CA . THR A 1 89 ? 3.822 -7.987 -26.223 1.00 97.62 89 THR A CA 1
ATOM 697 C C . THR A 1 89 ? 3.016 -6.880 -25.541 1.00 97.62 89 THR A C 1
ATOM 699 O O . THR A 1 89 ? 2.967 -5.769 -26.073 1.00 97.62 89 THR A O 1
ATOM 702 N N . HIS A 1 90 ? 2.411 -7.150 -24.380 1.00 98.44 90 HIS A N 1
ATOM 703 C CA . HIS A 1 90 ? 1.558 -6.211 -23.663 1.00 98.44 90 HIS A CA 1
ATOM 704 C C . HIS A 1 90 ? 2.380 -5.062 -23.064 1.00 98.44 90 HIS A C 1
ATOM 706 O O . HIS A 1 90 ? 3.413 -5.284 -22.434 1.00 98.44 90 HIS A O 1
ATOM 712 N N . LEU A 1 91 ? 1.898 -3.822 -23.203 1.00 98.31 91 LEU A N 1
ATOM 713 C CA . LEU A 1 91 ? 2.637 -2.623 -22.782 1.00 98.31 91 LEU A CA 1
ATOM 714 C C . LEU A 1 91 ? 2.997 -2.633 -21.293 1.00 98.31 91 LEU A C 1
ATOM 716 O O . LEU A 1 91 ? 4.123 -2.313 -20.940 1.00 98.31 91 LEU A O 1
ATOM 720 N N . ALA A 1 92 ? 2.076 -3.060 -20.429 1.00 97.62 92 ALA A N 1
ATOM 721 C CA . ALA A 1 92 ? 2.344 -3.152 -18.994 1.00 97.62 92 ALA A CA 1
ATOM 722 C C . ALA A 1 92 ? 3.436 -4.189 -18.646 1.00 97.62 92 ALA A C 1
ATOM 724 O O . ALA A 1 92 ? 4.231 -3.956 -17.741 1.00 97.62 92 ALA A O 1
ATOM 725 N N . HIS A 1 93 ? 3.533 -5.295 -19.397 1.00 98.50 93 HIS A N 1
ATOM 726 C CA . HIS A 1 93 ? 4.622 -6.260 -19.221 1.00 98.50 93 HIS A CA 1
ATOM 727 C C . HIS A 1 93 ? 5.961 -5.671 -19.681 1.00 98.50 93 HIS A C 1
ATOM 729 O O . HIS A 1 93 ? 6.967 -5.814 -18.994 1.00 98.50 93 HIS A O 1
ATOM 735 N N . LYS A 1 94 ? 5.977 -4.951 -20.810 1.00 98.44 94 LYS A N 1
ATOM 736 C CA . LYS A 1 94 ? 7.176 -4.231 -21.268 1.00 98.44 94 LYS A CA 1
ATOM 737 C C . LYS A 1 94 ? 7.623 -3.169 -20.263 1.00 98.44 94 LYS A C 1
ATOM 739 O O . LYS A 1 94 ? 8.799 -3.101 -19.946 1.00 98.44 94 LYS A O 1
ATOM 744 N N . ALA A 1 95 ? 6.686 -2.417 -19.685 1.00 97.88 95 ALA A N 1
ATOM 745 C CA . ALA A 1 95 ? 6.989 -1.447 -18.636 1.00 97.88 95 ALA A CA 1
ATOM 746 C C . ALA A 1 95 ? 7.603 -2.108 -17.387 1.00 97.88 95 ALA A C 1
ATOM 748 O O . ALA A 1 95 ? 8.502 -1.537 -16.776 1.00 97.88 95 ALA A O 1
ATOM 749 N N . LEU A 1 96 ? 7.168 -3.323 -17.025 1.00 98.19 96 LEU A N 1
ATOM 750 C CA . LEU A 1 96 ? 7.812 -4.105 -15.965 1.00 98.19 96 LEU A CA 1
ATOM 751 C C . LEU A 1 96 ? 9.251 -4.496 -16.338 1.00 98.19 96 LEU A C 1
ATOM 753 O O . LEU A 1 96 ? 10.138 -4.391 -15.495 1.00 98.19 96 LEU A O 1
ATOM 757 N N . GLN A 1 97 ? 9.490 -4.924 -17.581 1.00 98.25 97 GLN A N 1
ATOM 758 C CA . GLN A 1 97 ? 10.837 -5.243 -18.070 1.00 98.25 97 GLN A CA 1
ATOM 759 C C . GLN A 1 97 ? 11.754 -4.012 -18.035 1.00 98.25 97 GLN A C 1
ATOM 761 O O . GLN A 1 97 ? 12.884 -4.106 -17.561 1.00 98.25 97 GLN A O 1
ATOM 766 N N . ASP A 1 98 ? 11.251 -2.849 -18.454 1.00 98.12 98 ASP A N 1
ATOM 767 C CA . ASP A 1 98 ? 11.985 -1.583 -18.390 1.00 98.12 98 ASP A CA 1
ATOM 768 C C . ASP A 1 98 ? 12.271 -1.174 -16.935 1.00 98.12 98 ASP A C 1
ATOM 770 O O . ASP A 1 98 ? 13.381 -0.750 -16.609 1.00 98.12 98 ASP A O 1
ATOM 774 N N . ALA A 1 99 ? 11.303 -1.352 -16.030 1.00 97.75 99 ALA A N 1
ATOM 775 C CA . ALA A 1 99 ? 11.496 -1.108 -14.603 1.00 97.75 99 ALA A CA 1
ATOM 776 C C . ALA A 1 99 ? 12.565 -2.035 -13.999 1.00 97.75 99 ALA A C 1
ATOM 778 O O . ALA A 1 99 ? 13.379 -1.585 -13.192 1.00 97.75 99 ALA A O 1
ATOM 779 N N . ASP A 1 100 ? 12.607 -3.308 -14.399 1.00 98.12 100 ASP A N 1
ATOM 780 C CA . ASP A 1 100 ? 13.650 -4.238 -13.958 1.00 98.12 100 ASP A CA 1
ATOM 781 C C . ASP A 1 100 ? 15.031 -3.872 -14.517 1.00 98.12 100 ASP A C 1
ATOM 783 O O . ASP A 1 100 ? 16.019 -3.883 -13.780 1.00 98.12 100 ASP A O 1
ATOM 787 N N . ALA A 1 101 ? 15.100 -3.454 -15.783 1.00 98.25 101 ALA A N 1
ATOM 788 C CA . ALA A 1 101 ? 16.329 -2.949 -16.384 1.00 98.25 101 ALA A CA 1
ATOM 789 C C . ALA A 1 101 ? 16.859 -1.726 -15.614 1.00 98.25 101 ALA A C 1
ATOM 791 O O . ALA A 1 101 ? 18.021 -1.720 -15.201 1.00 98.25 101 ALA A O 1
ATOM 792 N N . LEU A 1 102 ? 16.004 -0.735 -15.328 1.00 98.19 102 LEU A N 1
ATOM 793 C CA . LEU A 1 102 ? 16.357 0.435 -14.512 1.00 98.19 102 LEU A CA 1
ATOM 794 C C . LEU A 1 102 ? 16.885 0.025 -13.133 1.00 98.19 102 LEU A C 1
ATOM 796 O O . LEU A 1 102 ? 17.961 0.475 -12.732 1.00 98.19 102 LEU A O 1
ATOM 800 N N . ARG A 1 103 ? 16.180 -0.880 -12.443 1.00 96.81 103 ARG A N 1
ATOM 801 C CA . ARG A 1 103 ? 16.605 -1.434 -11.150 1.00 96.81 103 ARG A CA 1
ATOM 802 C C . ARG A 1 103 ? 17.991 -2.075 -11.235 1.00 96.81 103 ARG A C 1
ATOM 804 O O . ARG A 1 103 ? 18.828 -1.832 -10.369 1.00 96.81 103 ARG A O 1
ATOM 811 N N . SER A 1 104 ? 18.245 -2.876 -12.270 1.00 96.75 104 SER A N 1
ATOM 812 C CA . SER A 1 104 ? 19.528 -3.563 -12.471 1.00 96.75 104 SER A CA 1
ATOM 813 C C . SER A 1 104 ? 20.694 -2.595 -12.715 1.00 96.75 104 SER A C 1
ATOM 815 O O . SER A 1 104 ? 21.824 -2.872 -12.315 1.00 96.75 104 SER A O 1
ATOM 817 N N . HIS A 1 105 ? 20.407 -1.423 -13.288 1.00 97.38 105 HIS A N 1
ATOM 818 C CA . HIS A 1 105 ? 21.361 -0.337 -13.504 1.00 97.38 105 HIS A CA 1
ATOM 819 C C . HIS A 1 105 ? 21.446 0.650 -12.326 1.00 97.38 105 HIS A C 1
ATOM 821 O O . HIS A 1 105 ? 22.090 1.691 -12.445 1.00 97.38 105 HIS A O 1
ATOM 827 N N . GLY A 1 106 ? 20.807 0.350 -11.191 1.00 95.31 106 GLY A N 1
ATOM 828 C CA . GLY A 1 106 ? 20.831 1.197 -9.995 1.00 95.31 106 GLY A CA 1
ATOM 829 C C . GLY A 1 106 ? 20.011 2.486 -10.117 1.00 95.31 106 GLY A C 1
ATOM 830 O O . GLY A 1 106 ? 20.216 3.411 -9.337 1.00 95.31 106 GLY A O 1
ATOM 831 N N . SER A 1 107 ? 19.102 2.562 -11.091 1.00 97.31 107 SER A N 1
ATOM 832 C CA . SER A 1 107 ? 18.197 3.698 -11.282 1.00 97.31 107 SER A CA 1
ATOM 833 C C . SER A 1 107 ? 16.862 3.478 -10.568 1.00 97.31 107 SER A C 1
ATOM 835 O O . SER A 1 107 ? 16.402 2.341 -10.410 1.00 97.31 107 SER A O 1
ATOM 837 N N . SER A 1 108 ? 16.216 4.574 -10.160 1.00 95.06 108 SER A N 1
ATOM 838 C CA . SER A 1 108 ? 14.893 4.538 -9.527 1.00 95.06 108 SER A CA 1
ATOM 839 C C . SER A 1 108 ? 13.858 3.901 -10.453 1.00 95.06 108 SER A C 1
ATOM 841 O O . SER A 1 108 ? 13.790 4.210 -11.643 1.00 95.06 108 SER A O 1
ATOM 843 N N . SER A 1 109 ? 13.052 2.998 -9.904 1.00 97.38 109 SER A N 1
ATOM 844 C CA . SER A 1 109 ? 12.019 2.269 -10.636 1.00 97.38 109 SER A CA 1
ATOM 845 C C . SER A 1 109 ? 10.990 1.706 -9.666 1.00 97.38 109 SER A C 1
ATOM 847 O O . SER A 1 109 ? 11.331 1.339 -8.543 1.00 97.38 109 SER A O 1
ATOM 849 N N . TRP A 1 110 ? 9.756 1.534 -10.139 1.00 97.50 110 TRP A N 1
ATOM 850 C CA . TRP A 1 110 ? 8.677 0.946 -9.342 1.00 97.50 110 TRP A CA 1
ATOM 851 C C . TRP A 1 110 ? 9.037 -0.441 -8.773 1.00 97.50 110 TRP A C 1
ATOM 853 O O . TRP A 1 110 ? 8.760 -0.738 -7.613 1.00 97.50 110 TRP A O 1
ATOM 863 N N . LEU A 1 111 ? 9.723 -1.289 -9.553 1.00 97.69 111 LEU A N 1
ATOM 864 C CA . LEU A 1 111 ? 10.162 -2.609 -9.083 1.00 97.69 111 LEU A CA 1
ATOM 865 C C . LEU A 1 111 ? 11.291 -2.515 -8.040 1.00 97.69 111 LEU A C 1
ATOM 867 O O . LEU A 1 111 ? 11.385 -3.361 -7.147 1.00 97.69 111 LEU A O 1
ATOM 871 N N . GLY A 1 112 ? 12.161 -1.507 -8.154 1.00 97.31 112 GLY A N 1
ATOM 872 C CA . GLY A 1 112 ? 13.177 -1.197 -7.148 1.00 97.31 112 GLY A CA 1
ATOM 873 C C . GLY A 1 112 ? 12.553 -0.762 -5.824 1.00 97.31 112 GLY A C 1
ATOM 874 O O . GLY A 1 112 ? 12.910 -1.309 -4.782 1.00 97.31 112 GLY A O 1
ATOM 875 N N . ASP A 1 113 ? 11.573 0.136 -5.889 1.00 96.69 113 ASP A N 1
ATOM 876 C CA . ASP A 1 113 ? 10.805 0.631 -4.744 1.00 96.69 113 ASP A CA 1
ATOM 877 C C . ASP A 1 113 ? 10.073 -0.510 -4.025 1.00 96.69 113 ASP A C 1
ATOM 879 O O . ASP A 1 113 ? 10.195 -0.676 -2.810 1.00 96.69 113 ASP A O 1
ATOM 883 N N . LEU A 1 114 ? 9.395 -1.377 -4.783 1.00 97.06 114 LEU A N 1
ATOM 884 C CA . LEU A 1 114 ? 8.732 -2.563 -4.244 1.00 97.06 114 LEU A CA 1
ATOM 885 C C . LEU A 1 114 ? 9.723 -3.512 -3.556 1.00 97.06 114 LEU A C 1
ATOM 887 O O . LEU A 1 114 ? 9.476 -3.974 -2.442 1.00 97.06 114 LEU A O 1
ATOM 891 N N . ALA A 1 115 ? 10.872 -3.780 -4.184 1.00 96.25 115 ALA A N 1
ATOM 892 C CA . ALA A 1 115 ? 11.910 -4.615 -3.586 1.00 96.25 115 ALA A CA 1
ATOM 893 C C . ALA A 1 115 ? 12.498 -3.992 -2.310 1.00 96.25 115 ALA A C 1
ATOM 895 O O . ALA A 1 115 ? 12.822 -4.724 -1.374 1.00 96.25 115 ALA A O 1
ATOM 896 N N . TYR A 1 116 ? 12.639 -2.666 -2.263 1.00 95.69 116 TYR A N 1
ATOM 897 C CA . TYR A 1 116 ? 13.074 -1.948 -1.071 1.00 95.69 116 TYR A CA 1
ATOM 898 C C . TYR A 1 116 ? 12.070 -2.119 0.072 1.00 95.69 116 TYR A C 1
ATOM 900 O O . TYR A 1 116 ? 12.470 -2.554 1.150 1.00 95.69 116 TYR A O 1
ATOM 908 N N . VAL A 1 117 ? 10.778 -1.870 -0.157 1.00 95.25 117 VAL A N 1
ATOM 909 C CA . VAL A 1 117 ? 9.757 -1.990 0.899 1.00 95.25 117 VAL A CA 1
ATOM 910 C C . VAL A 1 117 ? 9.649 -3.423 1.421 1.00 95.25 117 VAL A C 1
ATOM 912 O O . VAL A 1 117 ? 9.666 -3.625 2.630 1.00 95.25 117 VAL A O 1
ATOM 915 N N . VAL A 1 118 ? 9.641 -4.431 0.540 1.00 94.94 118 VAL A N 1
ATOM 916 C CA . VAL A 1 118 ? 9.594 -5.850 0.952 1.00 94.94 118 VAL A CA 1
ATOM 917 C C . VAL A 1 118 ? 10.780 -6.224 1.848 1.00 94.94 118 VAL A C 1
ATOM 919 O O . VAL A 1 118 ? 10.611 -6.957 2.819 1.00 94.94 118 VAL A O 1
ATOM 922 N N . ARG A 1 119 ? 11.985 -5.724 1.546 1.00 94.88 119 ARG A N 1
ATOM 923 C CA . ARG A 1 119 ? 13.191 -6.000 2.348 1.00 94.88 119 ARG A CA 1
ATOM 924 C C . ARG A 1 119 ? 13.190 -5.310 3.709 1.00 94.88 119 ARG A C 1
ATOM 926 O O . ARG A 1 119 ? 13.917 -5.756 4.588 1.00 94.88 119 ARG A O 1
ATOM 933 N N . ASN A 1 120 ? 12.428 -4.230 3.856 1.00 91.88 120 ASN A N 1
ATOM 934 C CA . ASN A 1 120 ? 12.358 -3.421 5.071 1.00 91.88 120 ASN A CA 1
ATOM 935 C C . ASN A 1 120 ? 11.030 -3.610 5.820 1.00 91.88 120 ASN A C 1
ATOM 937 O O . ASN A 1 120 ? 10.651 -2.753 6.618 1.00 91.88 120 ASN A O 1
ATOM 941 N N . LEU A 1 121 ? 10.312 -4.710 5.568 1.00 87.19 121 LEU A N 1
ATOM 942 C CA . LEU A 1 121 ? 9.167 -5.071 6.395 1.00 87.19 121 LEU A CA 1
ATOM 943 C C . LEU A 1 121 ? 9.615 -5.304 7.852 1.00 87.19 121 LEU A C 1
ATOM 945 O O . LEU A 1 121 ? 10.677 -5.898 8.058 1.00 87.19 121 LEU A O 1
ATOM 949 N N . PRO A 1 122 ? 8.834 -4.824 8.837 1.00 76.44 122 PRO A N 1
ATOM 950 C CA . PRO A 1 122 ? 9.129 -5.003 10.256 1.00 76.44 122 PRO A CA 1
ATOM 951 C C . PRO A 1 122 ? 9.025 -6.463 10.716 1.00 76.44 122 PRO A C 1
ATOM 953 O O . PRO A 1 122 ? 8.241 -7.233 10.112 1.00 76.44 122 PRO A O 1
#

Secondary structure (DSSP, 8-state):
--HHHHHHHHIIIIIHHHTTTTTTS----HHHHHHHHHHHHHHHHHHHT--TTS-HHHHHHHHT---HHHHHHHHHHHHHHHHHHS-TTSHHHHHHHHHHHHHHTT---HHHHHHHHHHT--

Radius of gyration: 17.15 Å; chains: 1; bounding box: 43×23×51 Å

Sequence (122 aa):
LPPIIDCQLYHALIDCHLTHGCDLIVDVDPVSFALLDDLNHTVLRRILGLGKHSGLPQLYSELGVYPLLVRRLELALRYLAYLLALPSTHLAHKALQDADALRSHGSSSWLGDLAYVVRNLP

Organism: NCBI:txid153505